Protein AF-A0A7C8HXG4-F1 (afdb_monomer)

Solvent-accessible surface area (backbone atoms only — not comparable to full-atom values): 5028 Å² total; per-residue (Å²): 108,69,69,58,54,50,48,52,56,55,56,72,68,56,58,87,83,56,64,61,85,50,48,61,62,47,53,54,45,64,61,46,57,77,68,52,79,46,73,68,54,47,53,29,50,53,53,23,50,52,46,32,62,71,33,59,82,47,94,74,68,52,20,58,53,52,19,51,52,48,24,51,51,49,33,50,54,57,46,61,69,46,68,81,75,66,132

Foldseek 3Di:
DVVVVVCVVVVVVDDPVPPVVCVVVVVVVVVVVVVQPDPLSVVLVVVLVVQLVVLVPDPDCVSVVVSVVVSCVSSVVSVVVCVVPDD

Mean predicted aligned error: 11.98 Å

pLDDT: mean 70.34, std 12.64, range [35.75, 92.06]

Structure (mmCIF, N/CA/C/O backbone):
data_AF-A0A7C8HXG4-F1
#
_entry.id   AF-A0A7C8HXG4-F1
#
loop_
_atom_site.group_PDB
_atom_site.id
_atom_site.type_symbol
_atom_site.label_atom_id
_atom_site.label_alt_id
_atom_site.label_comp_id
_atom_site.label_asym_id
_atom_site.label_entity_id
_atom_site.label_seq_id
_atom_site.pdbx_PDB_ins_code
_atom_site.Cartn_x
_atom_site.Cartn_y
_atom_site.Cartn_z
_atom_site.occupancy
_at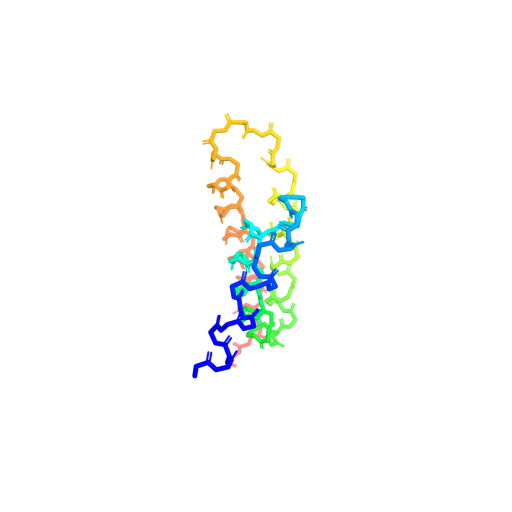om_site.B_iso_or_equiv
_atom_site.auth_seq_id
_atom_site.auth_comp_id
_atom_site.auth_asym_id
_atom_site.auth_atom_id
_atom_site.pdbx_PDB_model_num
ATOM 1 N N . MET A 1 1 ? 31.841 -7.163 -9.805 1.00 72.19 1 MET A N 1
ATOM 2 C CA . MET A 1 1 ? 31.673 -6.788 -11.230 1.00 72.19 1 MET A CA 1
ATOM 3 C C . MET A 1 1 ? 30.625 -7.639 -11.945 1.00 72.19 1 MET A C 1
ATOM 5 O O . MET A 1 1 ? 29.766 -7.071 -12.599 1.00 72.19 1 MET A O 1
ATOM 9 N N . ILE A 1 2 ? 30.622 -8.963 -11.749 1.00 83.81 2 ILE A N 1
ATOM 10 C CA . ILE A 1 2 ? 29.633 -9.893 -12.334 1.00 83.81 2 ILE A CA 1
ATOM 11 C C . ILE A 1 2 ? 28.180 -9.473 -12.027 1.00 83.81 2 ILE A C 1
ATOM 13 O O . ILE A 1 2 ? 27.368 -9.394 -12.936 1.00 83.81 2 ILE A O 1
ATOM 17 N N . SER A 1 3 ? 27.884 -9.079 -10.779 1.00 80.56 3 SER A N 1
ATOM 18 C CA . SER A 1 3 ? 26.551 -8.579 -10.384 1.00 80.56 3 SER A CA 1
ATOM 19 C C . SER A 1 3 ? 26.122 -7.303 -11.137 1.00 80.56 3 SER A C 1
ATOM 21 O O . SER A 1 3 ? 24.965 -7.158 -11.512 1.00 80.56 3 SER A O 1
ATOM 23 N N . THR A 1 4 ? 27.070 -6.404 -11.437 1.00 83.69 4 THR A N 1
ATOM 24 C CA . THR A 1 4 ? 26.835 -5.183 -12.236 1.00 83.69 4 THR A CA 1
ATOM 25 C C . THR A 1 4 ? 26.545 -5.515 -13.696 1.00 83.69 4 THR A C 1
ATOM 27 O O . THR A 1 4 ? 25.629 -4.944 -14.279 1.00 83.69 4 THR A O 1
ATOM 30 N N . ILE A 1 5 ? 27.304 -6.447 -14.280 1.00 86.44 5 ILE A N 1
ATOM 31 C CA . ILE A 1 5 ? 27.128 -6.860 -15.677 1.00 86.44 5 ILE A CA 1
ATOM 32 C C . ILE A 1 5 ? 25.777 -7.560 -15.838 1.00 86.44 5 ILE A C 1
ATOM 34 O O . ILE A 1 5 ? 25.019 -7.208 -16.738 1.00 86.44 5 ILE A O 1
ATOM 38 N N . SER A 1 6 ? 25.430 -8.467 -14.918 1.00 82.25 6 SER A N 1
ATOM 39 C CA . SER A 1 6 ? 24.113 -9.106 -14.887 1.00 82.25 6 SER A CA 1
ATOM 40 C C . SER A 1 6 ? 22.992 -8.078 -14.717 1.00 82.25 6 SER A C 1
ATOM 42 O O . SER A 1 6 ? 22.026 -8.118 -15.468 1.00 82.25 6 SER A O 1
ATOM 44 N N . GLY A 1 7 ? 23.129 -7.111 -13.805 1.00 80.19 7 GLY A N 1
ATOM 45 C CA . GLY A 1 7 ? 22.118 -6.071 -13.591 1.00 80.19 7 GLY A CA 1
ATOM 46 C C . GLY A 1 7 ? 21.843 -5.205 -14.825 1.00 80.19 7 GLY A C 1
ATOM 47 O O . GLY A 1 7 ? 20.689 -4.904 -15.103 1.00 80.19 7 GLY A O 1
ATOM 48 N N . ILE A 1 8 ? 22.870 -4.852 -15.603 1.00 81.25 8 ILE A N 1
ATOM 49 C CA . ILE A 1 8 ? 22.723 -4.052 -16.834 1.00 81.25 8 ILE A CA 1
ATOM 50 C C . ILE A 1 8 ? 22.082 -4.870 -17.965 1.00 81.25 8 ILE A C 1
ATOM 52 O O . ILE A 1 8 ? 21.234 -4.353 -18.696 1.00 81.25 8 ILE A O 1
ATOM 56 N N . PHE A 1 9 ? 22.459 -6.146 -18.095 1.00 80.75 9 PHE A N 1
ATOM 57 C CA . PHE A 1 9 ? 21.914 -7.043 -19.117 1.00 80.75 9 PHE A CA 1
ATOM 58 C C . PHE A 1 9 ? 20.444 -7.374 -18.848 1.00 80.75 9 PHE A C 1
ATOM 60 O O . PHE A 1 9 ? 19.611 -7.224 -19.735 1.00 80.75 9 PHE A O 1
ATOM 67 N N . PHE A 1 10 ? 20.112 -7.750 -17.608 1.00 76.94 10 PHE A N 1
ATOM 68 C CA . PHE A 1 10 ? 18.726 -7.960 -17.191 1.00 76.94 10 PHE A CA 1
ATOM 69 C C . PHE A 1 10 ? 17.936 -6.646 -17.222 1.00 76.94 10 PHE A C 1
ATOM 71 O O . PHE A 1 10 ? 16.819 -6.644 -17.719 1.00 76.94 10 PHE A O 1
ATOM 78 N N . GLY A 1 11 ? 18.543 -5.531 -16.797 1.00 70.75 11 GLY A N 1
ATOM 79 C CA . GLY A 1 11 ? 17.999 -4.170 -16.862 1.00 70.75 11 GLY A CA 1
ATOM 80 C C . GLY A 1 11 ? 17.497 -3.770 -18.250 1.00 70.75 11 GLY A C 1
ATOM 81 O O . GLY A 1 11 ? 16.393 -3.257 -18.387 1.00 70.75 11 GLY A O 1
ATOM 82 N N . SER A 1 12 ? 18.299 -4.0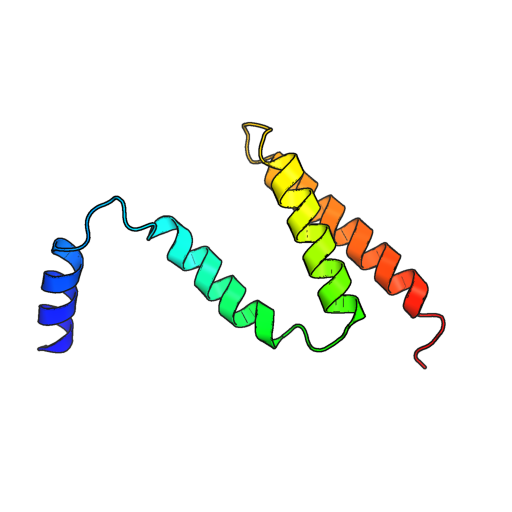44 -19.281 1.00 69.31 12 SER A N 1
ATOM 83 C CA . SER A 1 12 ? 17.989 -3.681 -20.674 1.00 69.31 12 SER A CA 1
ATOM 84 C C . SER A 1 12 ? 17.033 -4.657 -21.369 1.00 69.31 12 SER A C 1
ATOM 86 O O . SER A 1 12 ? 16.486 -4.324 -22.416 1.00 69.31 12 SER A O 1
ATOM 8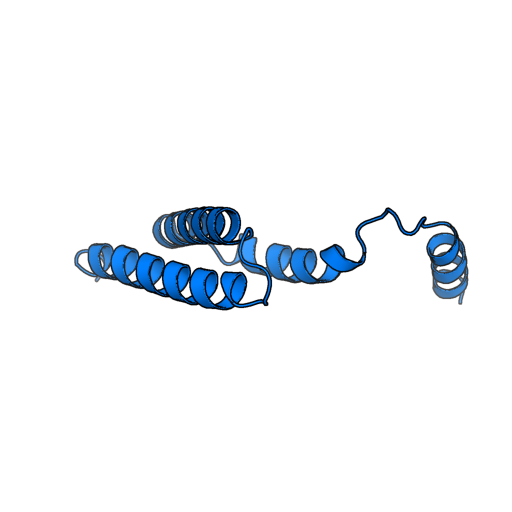8 N N . LEU A 1 13 ? 16.844 -5.860 -20.813 1.00 68.31 13 LEU A N 1
ATOM 89 C CA . LEU A 1 13 ? 15.875 -6.849 -21.300 1.00 68.31 13 LEU A CA 1
ATOM 90 C C . LEU A 1 13 ? 14.469 -6.640 -20.728 1.00 68.31 13 LEU A C 1
ATOM 92 O O . LEU A 1 13 ? 13.541 -7.313 -21.172 1.00 68.31 13 LEU A O 1
ATOM 96 N N . ILE A 1 14 ? 14.310 -5.762 -19.737 1.00 68.50 14 ILE A N 1
ATOM 97 C CA . ILE A 1 14 ? 13.024 -5.511 -19.092 1.00 68.50 14 ILE A CA 1
ATOM 98 C C . ILE A 1 14 ? 12.238 -4.535 -19.965 1.00 68.50 14 ILE A C 1
ATOM 100 O O . ILE A 1 14 ? 12.639 -3.377 -20.108 1.00 68.50 14 ILE A O 1
ATOM 104 N N . PRO A 1 15 ? 11.136 -4.984 -20.581 1.00 66.94 15 PRO A N 1
ATOM 105 C CA . PRO A 1 15 ? 10.336 -4.109 -21.406 1.00 66.94 15 PRO A CA 1
ATOM 106 C C . PRO A 1 15 ? 9.650 -3.031 -20.547 1.00 66.94 15 PRO A C 1
ATOM 108 O O . PRO A 1 15 ? 9.338 -3.273 -19.378 1.00 66.94 15 PRO A O 1
ATOM 111 N N . PRO A 1 16 ? 9.369 -1.845 -21.114 1.00 65.62 16 PRO A N 1
ATOM 112 C CA . PRO A 1 16 ? 8.776 -0.716 -20.389 1.00 65.62 16 PRO A CA 1
ATOM 113 C C . PRO A 1 16 ? 7.365 -0.991 -19.839 1.00 65.62 16 PRO A C 1
ATOM 115 O O . PRO A 1 16 ? 6.873 -0.228 -19.014 1.00 65.62 16 PRO A O 1
ATOM 118 N N . GLU A 1 17 ? 6.713 -2.079 -20.261 1.00 64.44 17 GLU A N 1
ATOM 119 C CA . GLU A 1 17 ? 5.453 -2.556 -19.676 1.00 64.44 17 GLU A CA 1
ATOM 120 C C . GLU A 1 17 ? 5.599 -3.183 -18.282 1.00 64.44 17 GLU A C 1
ATOM 122 O O . GLU A 1 17 ? 4.608 -3.323 -17.561 1.00 64.44 17 GLU A O 1
ATOM 127 N N . TRP A 1 18 ? 6.812 -3.542 -17.854 1.00 65.38 18 TRP A N 1
ATOM 128 C CA . TRP A 1 18 ? 7.035 -3.918 -16.462 1.00 65.38 18 TRP A CA 1
ATOM 129 C C . TRP A 1 18 ? 6.897 -2.658 -15.616 1.00 65.38 18 TRP A C 1
ATOM 131 O O . TRP A 1 18 ? 7.654 -1.710 -15.794 1.00 65.38 18 TRP A O 1
ATOM 141 N N . SER A 1 19 ? 5.912 -2.641 -14.713 1.00 65.06 19 SER A N 1
ATOM 142 C CA . SER A 1 19 ? 5.524 -1.500 -13.872 1.00 65.06 19 SER A CA 1
ATOM 143 C C . S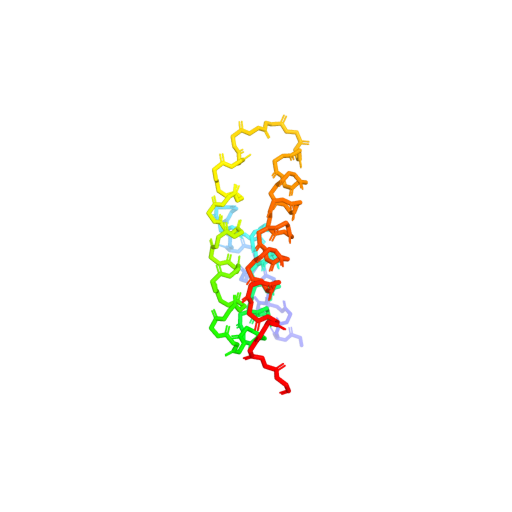ER A 1 19 ? 6.600 -1.122 -12.839 1.00 65.06 19 SER A C 1
ATOM 145 O O . SER A 1 19 ? 6.354 -1.100 -11.637 1.00 65.06 19 SER A O 1
ATOM 147 N N . PHE A 1 20 ? 7.813 -0.818 -13.291 1.00 69.81 20 PHE A N 1
ATOM 148 C CA . PHE A 1 20 ? 8.942 -0.408 -12.463 1.00 69.81 20 PHE A CA 1
ATOM 149 C C . PHE A 1 20 ? 8.645 0.899 -11.719 1.00 69.81 20 PHE A C 1
ATOM 151 O O . PHE A 1 20 ? 9.110 1.085 -10.600 1.00 69.81 20 PHE A O 1
ATOM 158 N N . ASP A 1 21 ? 7.788 1.751 -12.287 1.00 75.81 21 ASP A N 1
ATOM 159 C CA . ASP A 1 21 ? 7.241 2.936 -11.617 1.00 75.81 21 ASP A CA 1
ATOM 160 C C . ASP A 1 21 ? 6.457 2.574 -10.335 1.00 75.81 21 ASP A C 1
ATOM 162 O O . ASP A 1 21 ? 6.505 3.277 -9.329 1.00 75.81 21 ASP A O 1
ATOM 166 N N . PHE A 1 22 ? 5.836 1.389 -10.309 1.00 75.81 22 PHE A N 1
ATOM 167 C CA . PHE A 1 22 ? 5.152 0.833 -9.139 1.00 75.81 22 PHE A CA 1
ATOM 168 C C . PHE A 1 22 ? 6.080 0.124 -8.150 1.00 75.81 22 PHE A C 1
ATOM 170 O O . PHE A 1 22 ? 5.661 -0.144 -7.022 1.00 75.81 22 PHE A O 1
ATOM 177 N N . ALA A 1 23 ? 7.327 -0.173 -8.527 1.00 85.50 23 ALA A N 1
ATOM 178 C CA . ALA A 1 23 ? 8.253 -0.894 -7.659 1.00 85.50 23 ALA A CA 1
ATOM 179 C C . ALA A 1 23 ? 8.528 -0.115 -6.367 1.00 85.50 23 ALA A C 1
ATOM 181 O O . ALA A 1 23 ? 8.555 -0.713 -5.296 1.00 85.50 23 ALA A O 1
ATOM 182 N N . VAL A 1 24 ? 8.660 1.213 -6.462 1.00 85.50 24 VAL A N 1
ATOM 183 C CA . VAL A 1 24 ? 8.906 2.100 -5.316 1.00 85.50 24 VAL A CA 1
ATOM 184 C C . VAL A 1 24 ? 7.723 2.104 -4.330 1.00 85.50 24 VAL A C 1
ATOM 186 O O . VAL A 1 24 ? 7.940 1.801 -3.155 1.00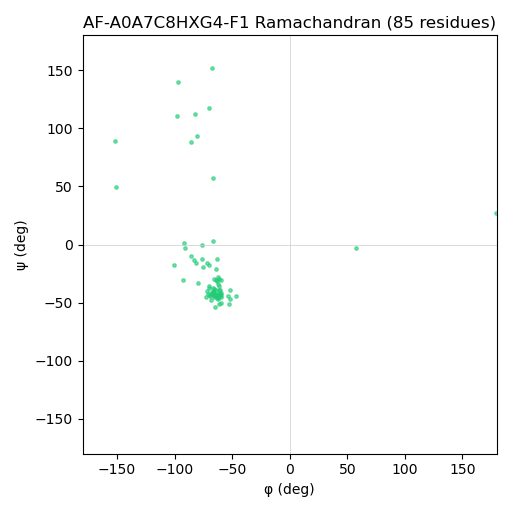 85.50 24 VAL A O 1
ATOM 189 N N . PRO A 1 25 ? 6.466 2.370 -4.747 1.00 85.38 25 PRO A N 1
ATOM 190 C CA . PRO A 1 25 ? 5.300 2.186 -3.880 1.00 85.38 25 PRO A CA 1
ATOM 191 C C . PRO A 1 25 ? 5.226 0.796 -3.238 1.00 85.38 25 PRO A C 1
ATOM 193 O O . PRO A 1 25 ? 4.876 0.675 -2.063 1.00 85.38 25 PRO A O 1
ATOM 196 N N . LEU A 1 26 ? 5.574 -0.253 -3.989 1.00 88.75 26 LEU A N 1
ATOM 197 C CA . LEU A 1 26 ? 5.488 -1.631 -3.520 1.00 88.75 26 LEU A CA 1
ATOM 198 C C . LEU A 1 26 ? 6.525 -1.949 -2.436 1.00 88.75 26 LEU A C 1
ATOM 200 O O . LEU A 1 26 ? 6.201 -2.677 -1.501 1.00 88.75 26 LEU A O 1
ATOM 204 N N . THR A 1 27 ? 7.737 -1.387 -2.494 1.00 91.31 27 THR A N 1
ATOM 205 C CA . THR A 1 27 ? 8.720 -1.527 -1.406 1.00 91.31 27 THR A CA 1
ATOM 206 C C . THR A 1 27 ? 8.246 -0.842 -0.133 1.00 91.31 27 THR A C 1
ATOM 208 O O . THR A 1 27 ? 8.361 -1.427 0.943 1.00 91.31 27 THR A O 1
ATOM 211 N N . PHE A 1 28 ? 7.657 0.353 -0.229 1.00 89.81 28 PHE A N 1
ATOM 212 C CA . PHE A 1 28 ? 7.048 1.000 0.938 1.00 89.81 28 PHE A CA 1
ATOM 213 C C . PHE A 1 28 ? 5.895 0.171 1.504 1.00 89.81 28 PHE A C 1
ATOM 215 O O . PHE A 1 28 ? 5.822 -0.024 2.716 1.00 89.81 28 PHE A O 1
ATOM 222 N N . LEU A 1 29 ? 5.032 -0.370 0.640 1.00 88.81 29 LEU A N 1
ATOM 223 C CA . LEU A 1 29 ? 3.949 -1.262 1.044 1.00 88.81 29 LEU A CA 1
ATOM 224 C C . LEU A 1 29 ? 4.494 -2.520 1.737 1.00 88.81 29 LEU A C 1
ATOM 226 O O . LEU A 1 29 ? 3.981 -2.911 2.780 1.00 88.81 29 LEU A O 1
ATOM 230 N N . ALA A 1 30 ? 5.551 -3.129 1.200 1.00 91.25 30 ALA A N 1
ATOM 231 C CA . ALA A 1 30 ? 6.166 -4.330 1.758 1.00 91.25 30 ALA A CA 1
ATOM 232 C C . ALA A 1 30 ? 6.754 -4.100 3.158 1.00 91.25 30 ALA A C 1
ATOM 234 O O . ALA A 1 30 ? 6.737 -5.016 3.974 1.00 91.25 30 ALA A O 1
ATOM 235 N N . LEU A 1 31 ? 7.235 -2.887 3.453 1.00 92.06 31 LEU A N 1
ATOM 236 C CA . LEU A 1 31 ? 7.662 -2.495 4.800 1.00 92.06 31 LEU A CA 1
ATOM 237 C C . LEU A 1 31 ? 6.474 -2.131 5.705 1.00 92.06 31 LEU A C 1
ATOM 239 O O . LEU A 1 31 ? 6.512 -2.387 6.907 1.00 92.06 31 LEU A O 1
ATOM 243 N N . LEU A 1 32 ? 5.410 -1.557 5.140 1.00 87.06 32 LEU A N 1
ATOM 244 C CA . LEU A 1 32 ? 4.217 -1.141 5.875 1.00 87.06 32 LEU A CA 1
ATOM 245 C C . LEU A 1 32 ? 3.358 -2.329 6.326 1.00 87.06 32 LEU A C 1
ATOM 247 O O . LEU A 1 32 ? 2.915 -2.354 7.467 1.00 87.06 32 LEU A O 1
ATOM 251 N N . VAL A 1 33 ? 3.116 -3.306 5.451 1.00 86.75 33 VAL A N 1
ATOM 252 C CA . VAL A 1 33 ? 2.252 -4.473 5.709 1.00 86.75 33 VAL A CA 1
ATOM 253 C C . VAL A 1 33 ? 2.620 -5.225 6.997 1.00 86.75 33 VAL A C 1
ATOM 255 O O . VAL A 1 33 ? 1.724 -5.418 7.817 1.00 86.75 33 VAL A O 1
ATOM 258 N N . PRO A 1 34 ? 3.886 -5.614 7.248 1.00 86.50 34 PRO A N 1
ATOM 259 C CA . PRO A 1 34 ? 4.256 -6.295 8.490 1.00 86.50 34 PRO A CA 1
ATOM 260 C C . PRO A 1 34 ? 4.203 -5.387 9.729 1.00 86.50 34 PRO A C 1
ATOM 262 O O . PRO A 1 34 ? 4.136 -5.895 10.844 1.00 86.50 34 PRO A O 1
ATOM 265 N N . ASN A 1 35 ? 4.197 -4.061 9.558 1.00 83.31 35 ASN A N 1
ATOM 266 C CA . ASN A 1 35 ? 4.012 -3.106 10.653 1.00 83.31 35 ASN A CA 1
ATOM 267 C C . ASN A 1 35 ? 2.538 -3.005 11.107 1.00 83.31 35 ASN A C 1
ATOM 269 O O . ASN A 1 35 ? 2.242 -2.439 12.159 1.00 83.31 35 ASN A O 1
ATOM 273 N N . ILE A 1 36 ? 1.593 -3.554 10.335 1.00 80.12 36 ILE A N 1
ATOM 274 C CA . ILE A 1 36 ? 0.175 -3.632 10.701 1.00 80.12 36 ILE A CA 1
ATOM 275 C C . ILE A 1 36 ? -0.058 -4.895 11.539 1.00 80.12 36 ILE A C 1
ATOM 277 O O . ILE A 1 36 ? -0.395 -5.957 11.019 1.00 80.12 36 ILE A O 1
ATOM 281 N N . VAL A 1 37 ? 0.114 -4.777 12.855 1.00 77.50 37 VAL A N 1
ATOM 282 C CA . VAL A 1 37 ? -0.007 -5.918 13.783 1.00 77.50 37 VAL A CA 1
ATOM 283 C C . VAL A 1 37 ? -1.428 -6.056 14.350 1.00 77.50 37 VAL A C 1
ATOM 285 O O . VAL A 1 37 ? -1.908 -7.162 14.598 1.00 77.50 37 VAL A O 1
ATOM 288 N N . ASP A 1 38 ? -2.152 -4.944 14.494 1.00 80.81 38 ASP A N 1
ATOM 289 C CA . ASP A 1 38 ? -3.459 -4.918 15.150 1.00 80.81 38 ASP A CA 1
ATOM 290 C C . ASP A 1 38 ? -4.637 -4.981 14.166 1.00 80.81 38 ASP A C 1
ATOM 292 O O . ASP A 1 38 ? -4.688 -4.273 13.156 1.00 80.81 38 ASP A O 1
ATOM 296 N N . ARG A 1 39 ? -5.678 -5.751 14.522 1.00 77.31 39 ARG A N 1
ATOM 297 C CA . ARG A 1 39 ? -6.979 -5.767 13.816 1.00 77.31 39 ARG A CA 1
ATOM 298 C C . ARG A 1 39 ? -7.548 -4.366 13.513 1.00 77.31 39 ARG A C 1
ATOM 300 O O . ARG A 1 39 ? -8.054 -4.178 12.408 1.00 77.31 39 ARG A O 1
ATOM 307 N N . PRO A 1 40 ? -7.536 -3.380 14.439 1.00 72.62 40 PRO A N 1
ATOM 308 C CA . PRO A 1 40 ? -7.939 -2.007 14.120 1.00 72.62 40 PRO A CA 1
ATOM 309 C C . PRO A 1 40 ? -7.098 -1.338 13.029 1.00 72.62 40 PRO A C 1
ATOM 311 O O . PRO A 1 40 ? -7.674 -0.693 12.156 1.00 72.62 40 PRO A O 1
ATOM 314 N N . SER A 1 41 ? -5.778 -1.515 13.048 1.00 72.88 41 SER A N 1
ATOM 315 C CA . SER A 1 41 ? -4.866 -0.936 12.056 1.00 72.88 41 SER A CA 1
ATOM 316 C C . SER A 1 41 ? -5.090 -1.549 10.670 1.00 72.88 41 SER A C 1
ATOM 318 O O . SER A 1 41 ? -5.117 -0.827 9.675 1.00 72.88 41 SER A O 1
ATOM 320 N N . ALA A 1 42 ? -5.372 -2.855 10.602 1.00 78.81 42 ALA A N 1
ATOM 321 C CA . ALA A 1 42 ? -5.739 -3.532 9.357 1.00 78.81 42 ALA A CA 1
ATOM 322 C C . ALA A 1 42 ? -7.071 -3.021 8.781 1.00 78.81 42 ALA A C 1
ATOM 324 O O . ALA A 1 42 ? -7.163 -2.732 7.590 1.00 78.81 42 ALA A O 1
ATOM 325 N N . LEU A 1 43 ? -8.093 -2.846 9.626 1.00 76.19 43 LEU A N 1
ATOM 326 C CA . LEU A 1 43 ? -9.380 -2.272 9.214 1.00 76.19 43 LEU A CA 1
ATOM 327 C C . LEU A 1 43 ? -9.224 -0.832 8.706 1.00 76.19 43 LEU A C 1
ATOM 329 O O . LEU A 1 43 ? -9.802 -0.485 7.679 1.00 76.19 43 LEU A O 1
ATOM 333 N N . ALA A 1 44 ? -8.421 -0.008 9.383 1.00 72.00 44 ALA A N 1
ATOM 334 C CA . ALA A 1 44 ? -8.125 1.351 8.935 1.00 72.00 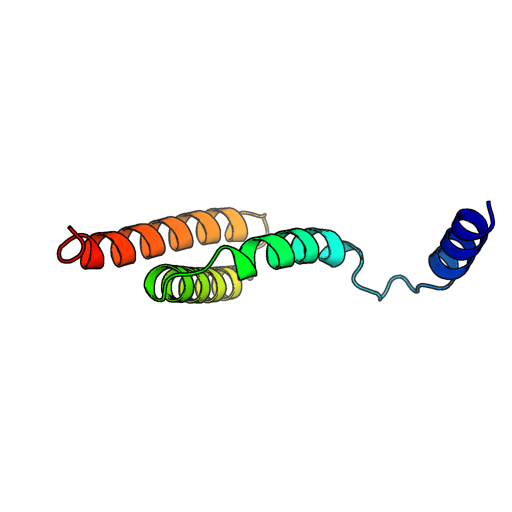44 ALA A CA 1
ATOM 335 C C . ALA A 1 44 ? -7.412 1.363 7.570 1.00 72.00 44 ALA A C 1
ATOM 337 O O . ALA A 1 44 ? -7.800 2.131 6.690 1.00 72.00 44 ALA A O 1
ATOM 338 N N . ALA A 1 45 ? -6.432 0.476 7.367 1.00 76.31 45 ALA A N 1
ATOM 339 C CA . ALA A 1 45 ? -5.706 0.343 6.106 1.00 76.31 45 ALA A CA 1
ATOM 340 C C . ALA A 1 45 ? -6.621 -0.071 4.940 1.00 76.31 45 ALA A C 1
ATOM 342 O O . ALA A 1 45 ? -6.544 0.517 3.864 1.00 76.31 45 ALA A O 1
ATOM 343 N N . VAL A 1 46 ? -7.528 -1.031 5.157 1.00 79.94 46 VAL A N 1
ATOM 344 C CA . VAL A 1 46 ? -8.488 -1.476 4.131 1.00 79.94 46 VAL A CA 1
ATOM 345 C C . VAL A 1 46 ? -9.445 -0.351 3.746 1.00 79.94 46 VAL A C 1
ATOM 347 O O . VAL A 1 46 ? -9.676 -0.124 2.561 1.00 79.94 46 VAL A O 1
ATOM 350 N N . VAL A 1 47 ? -9.978 0.390 4.721 1.00 74.94 47 VAL A N 1
ATOM 351 C CA . VAL A 1 47 ? -10.891 1.500 4.421 1.00 74.94 47 VAL A CA 1
ATOM 352 C C . VAL A 1 47 ? -10.164 2.628 3.688 1.00 74.94 47 VAL A C 1
ATOM 354 O O . VAL A 1 47 ? -10.687 3.141 2.701 1.00 74.94 47 VAL A O 1
ATOM 357 N N . ALA A 1 48 ? -8.938 2.965 4.097 1.00 68.50 48 ALA A N 1
ATOM 358 C CA . ALA A 1 48 ? -8.111 3.939 3.391 1.00 68.50 48 ALA A CA 1
ATOM 359 C C . ALA A 1 48 ? -7.817 3.506 1.942 1.00 68.50 48 ALA A C 1
ATOM 361 O O . ALA A 1 48 ? -7.934 4.322 1.030 1.00 68.50 48 ALA A O 1
ATOM 362 N N . ALA A 1 49 ? -7.505 2.225 1.714 1.00 74.69 49 ALA A N 1
ATOM 363 C CA . ALA A 1 49 ? -7.273 1.676 0.379 1.00 74.69 49 ALA A CA 1
ATOM 364 C C . ALA A 1 49 ? -8.522 1.775 -0.509 1.00 74.69 49 ALA A C 1
ATOM 366 O O . ALA A 1 49 ? -8.431 2.230 -1.647 1.00 74.69 49 ALA A O 1
ATOM 367 N N . ILE A 1 50 ? -9.698 1.422 0.020 1.00 77.62 50 ILE A N 1
ATOM 368 C CA . ILE A 1 50 ? -10.975 1.536 -0.700 1.00 77.62 50 ILE A CA 1
ATOM 369 C C . ILE A 1 50 ? -11.228 2.994 -1.094 1.00 77.62 50 ILE A C 1
ATOM 371 O O . ILE A 1 50 ? -11.474 3.281 -2.262 1.00 77.62 50 ILE A O 1
ATOM 375 N N . VAL A 1 51 ? -11.107 3.934 -0.156 1.00 69.50 51 VAL A N 1
ATOM 376 C CA . VAL A 1 51 ? -11.346 5.355 -0.447 1.00 69.50 51 VAL A CA 1
ATOM 377 C C . VAL A 1 51 ? -10.341 5.910 -1.463 1.00 69.50 51 VAL A C 1
ATOM 379 O O . VAL A 1 51 ? -10.731 6.668 -2.355 1.00 69.50 51 VAL A O 1
ATOM 382 N N . ALA A 1 52 ? -9.070 5.511 -1.380 1.00 67.44 52 ALA A N 1
ATOM 383 C CA . ALA A 1 52 ? -8.049 5.905 -2.347 1.00 67.44 52 ALA A CA 1
ATOM 384 C C . ALA A 1 52 ? -8.381 5.417 -3.768 1.00 67.44 52 ALA A C 1
ATOM 386 O O . ALA A 1 52 ? -8.270 6.194 -4.716 1.00 67.44 52 ALA A O 1
ATOM 387 N N . ILE A 1 53 ? -8.856 4.173 -3.915 1.00 71.31 53 ILE A N 1
ATOM 388 C CA . ILE A 1 53 ? -9.276 3.609 -5.207 1.00 71.31 53 ILE A CA 1
ATOM 389 C C . ILE A 1 53 ? -10.507 4.345 -5.748 1.00 71.31 53 ILE A C 1
ATOM 391 O O . ILE A 1 53 ? -10.536 4.695 -6.923 1.00 71.31 53 ILE A O 1
ATOM 395 N N . LEU A 1 54 ? -11.508 4.637 -4.911 1.00 67.44 54 LEU A N 1
ATOM 396 C CA . LEU A 1 54 ? -12.705 5.363 -5.358 1.00 67.44 54 LEU A CA 1
ATOM 397 C C . LEU A 1 54 ? -12.401 6.811 -5.781 1.00 67.44 54 LEU A C 1
ATOM 399 O O . LEU A 1 54 ? -13.068 7.345 -6.664 1.00 67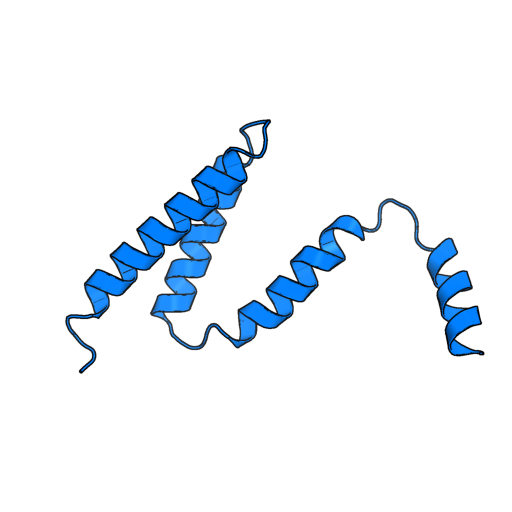.44 54 LEU A O 1
ATOM 403 N N . THR A 1 55 ? -11.388 7.441 -5.184 1.00 62.00 55 THR A N 1
ATOM 404 C CA . THR A 1 55 ? -11.022 8.844 -5.459 1.00 62.00 55 THR A CA 1
ATOM 405 C C . THR A 1 55 ? -9.972 8.974 -6.577 1.00 62.00 55 THR A C 1
ATOM 407 O O . THR A 1 55 ? -9.588 10.082 -6.951 1.00 62.00 55 THR A O 1
ATOM 410 N N . VAL A 1 56 ? -9.528 7.859 -7.176 1.00 62.31 56 VAL A N 1
ATOM 411 C CA . VAL A 1 56 ? -8.518 7.846 -8.254 1.00 62.31 56 VAL A CA 1
ATOM 412 C C . VAL A 1 56 ? -8.987 8.563 -9.528 1.00 62.31 56 VAL A C 1
ATOM 414 O O . VAL A 1 56 ? -8.173 9.001 -10.334 1.00 62.31 56 VAL A O 1
ATOM 417 N N . SER A 1 57 ? -10.303 8.724 -9.703 1.00 57.38 57 SER A N 1
ATOM 418 C CA . SER A 1 57 ? -10.907 9.286 -10.917 1.00 57.38 57 SER A CA 1
ATOM 419 C C . SER A 1 57 ? -10.779 10.815 -11.051 1.00 57.38 57 SER A C 1
ATOM 421 O O . SER A 1 57 ? -11.259 11.363 -12.044 1.00 57.38 57 SER A O 1
ATOM 423 N N . LEU A 1 58 ? -10.160 11.519 -10.089 1.00 50.44 58 LEU A N 1
ATOM 424 C CA . LEU A 1 58 ? -9.968 12.975 -10.139 1.00 50.44 58 LEU A CA 1
ATOM 425 C C . LEU A 1 58 ? -8.557 13.347 -10.657 1.00 50.44 58 LEU A C 1
ATOM 427 O O . LEU A 1 58 ? -7.564 13.139 -9.949 1.00 50.44 58 LEU A O 1
ATOM 431 N N . PRO A 1 59 ? -8.439 13.929 -11.868 1.00 45.25 59 PRO A N 1
ATOM 432 C CA . PRO A 1 59 ? -7.155 14.203 -12.501 1.00 45.25 59 PRO A CA 1
ATOM 433 C C . PRO A 1 59 ? -6.550 15.481 -11.917 1.00 45.25 59 PRO A C 1
ATOM 435 O O . PRO A 1 59 ? -6.904 16.548 -12.389 1.00 45.25 59 PRO A O 1
ATOM 438 N N . TYR A 1 60 ? -5.694 15.393 -10.884 1.00 50.66 60 TYR A N 1
ATOM 439 C CA . TYR A 1 60 ? -4.726 16.454 -10.496 1.00 50.66 60 TYR A CA 1
ATOM 440 C C . TYR A 1 60 ? -3.852 16.123 -9.256 1.00 50.66 60 TYR A C 1
ATOM 442 O O . TYR A 1 60 ? -3.489 17.026 -8.508 1.00 50.66 60 TYR A O 1
ATOM 450 N N . ASN A 1 61 ? -3.570 14.853 -8.920 1.00 53.69 61 ASN A N 1
ATOM 451 C CA . ASN A 1 61 ? -3.014 14.463 -7.597 1.00 53.69 61 ASN A CA 1
ATOM 452 C C . ASN A 1 61 ? -3.880 14.874 -6.374 1.00 53.69 61 ASN A C 1
ATOM 454 O O . ASN A 1 61 ? -3.587 14.477 -5.247 1.00 53.69 61 ASN A O 1
ATOM 458 N N . MET A 1 62 ? -4.998 15.588 -6.571 1.00 55.19 62 MET A N 1
ATOM 459 C CA . MET A 1 62 ? -5.965 15.905 -5.514 1.00 55.19 62 MET A CA 1
ATOM 460 C C . MET A 1 62 ? -6.637 14.648 -4.954 1.00 55.19 62 MET A C 1
ATOM 462 O O . MET A 1 62 ? -6.935 14.605 -3.765 1.00 55.19 62 MET A O 1
ATOM 466 N N . GLY A 1 63 ? -6.802 13.598 -5.768 1.00 57.12 63 GLY A N 1
ATOM 467 C CA . GLY A 1 63 ? -7.333 12.314 -5.305 1.00 57.12 63 GLY A CA 1
ATOM 468 C C . GLY A 1 63 ? -6.452 11.630 -4.253 1.00 57.12 63 GLY A C 1
ATOM 469 O O . GLY A 1 63 ? -6.978 11.044 -3.311 1.00 57.12 63 GLY A O 1
ATOM 470 N N . LEU A 1 64 ? -5.124 11.785 -4.340 1.00 64.25 64 LEU A N 1
ATOM 471 C CA . LEU A 1 64 ? -4.182 11.281 -3.332 1.00 64.25 64 LEU A CA 1
ATOM 472 C C . LEU A 1 64 ? -4.257 12.083 -2.029 1.00 64.25 64 LEU A C 1
ATOM 474 O O . LEU A 1 64 ? -4.287 11.491 -0.956 1.00 64.25 64 LEU A O 1
ATOM 478 N N . MET A 1 65 ? -4.346 13.415 -2.113 1.00 66.94 65 MET A N 1
ATOM 479 C CA . MET A 1 65 ? -4.537 14.285 -0.943 1.00 66.94 65 MET A CA 1
ATOM 480 C C . MET A 1 65 ? -5.852 13.972 -0.222 1.00 66.94 65 MET A C 1
ATOM 482 O O . MET A 1 65 ? -5.853 13.720 0.980 1.00 66.94 65 MET A O 1
ATOM 486 N N . ILE A 1 66 ? -6.970 13.920 -0.951 1.00 66.38 66 ILE A N 1
ATOM 487 C CA . ILE A 1 66 ? -8.292 13.626 -0.381 1.00 66.38 66 ILE A CA 1
ATOM 488 C C . ILE A 1 66 ? -8.344 12.187 0.155 1.00 66.38 66 ILE A C 1
ATOM 490 O O . ILE A 1 66 ? -8.893 11.962 1.233 1.00 66.38 66 ILE A O 1
ATOM 494 N N . GLY A 1 67 ? -7.717 11.226 -0.533 1.00 62.91 67 GLY A N 1
ATOM 495 C CA . GLY A 1 67 ? -7.572 9.848 -0.062 1.00 62.91 67 GLY A CA 1
ATOM 496 C C . GLY A 1 67 ? -6.748 9.743 1.224 1.00 62.91 67 GLY A C 1
ATOM 497 O O . GLY A 1 67 ? -7.168 9.067 2.162 1.00 62.91 67 GLY A O 1
ATOM 498 N N . ALA A 1 68 ? -5.629 10.468 1.321 1.00 66.75 68 ALA A N 1
ATOM 499 C CA . ALA A 1 68 ? -4.816 10.539 2.533 1.00 66.75 68 ALA A CA 1
ATOM 500 C C . ALA A 1 68 ? -5.597 11.1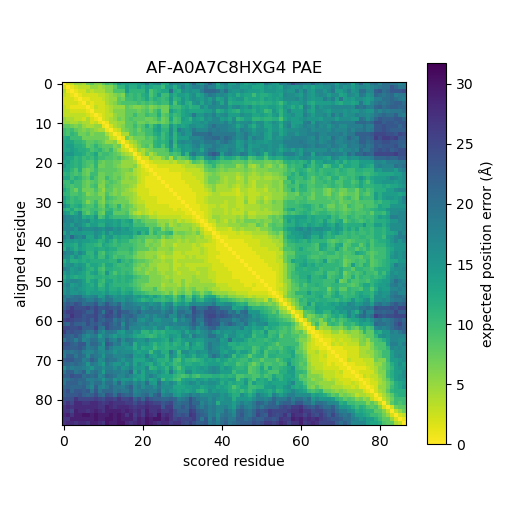70 3.696 1.00 66.75 68 ALA A C 1
ATOM 502 O O . ALA A 1 68 ? -5.632 10.603 4.787 1.00 66.75 68 ALA A O 1
ATOM 503 N N . PHE A 1 69 ? -6.290 12.290 3.461 1.00 74.31 69 PHE A N 1
ATOM 504 C CA . PHE A 1 69 ? -7.127 12.934 4.475 1.00 74.31 69 PHE A CA 1
ATOM 505 C C . PHE A 1 69 ? -8.277 12.039 4.926 1.00 74.31 69 PHE A C 1
ATOM 507 O O . PHE A 1 69 ? -8.501 11.912 6.126 1.00 74.31 69 PHE A O 1
ATOM 514 N N . SER A 1 70 ? -8.984 11.390 4.001 1.00 64.38 70 SER A N 1
ATOM 515 C CA . SER A 1 70 ? -10.088 10.496 4.343 1.00 64.38 70 SER A CA 1
ATOM 516 C C . SER A 1 70 ? -9.601 9.242 5.071 1.00 64.38 70 SER A C 1
ATOM 518 O O . SER A 1 70 ? -10.188 8.879 6.086 1.00 64.38 70 SER A O 1
ATOM 520 N N . GLY A 1 71 ? -8.478 8.649 4.653 1.00 62.50 71 GLY A N 1
ATOM 521 C CA . GLY A 1 71 ? -7.834 7.537 5.353 1.00 62.50 71 GLY A CA 1
ATOM 522 C C . GLY A 1 71 ? -7.406 7.903 6.777 1.00 62.50 71 GLY A C 1
ATOM 523 O O . GLY A 1 71 ? -7.684 7.148 7.709 1.00 62.50 71 GLY A O 1
ATOM 524 N N . ILE A 1 72 ? -6.822 9.092 6.976 1.00 70.88 72 ILE A N 1
ATOM 525 C CA . ILE A 1 72 ? -6.499 9.636 8.306 1.00 70.88 72 ILE A CA 1
ATOM 526 C C . ILE A 1 72 ? -7.775 9.850 9.123 1.00 70.88 72 ILE A C 1
ATOM 528 O O . ILE A 1 72 ? -7.824 9.449 10.282 1.00 70.88 72 ILE A O 1
ATOM 532 N N . PHE A 1 73 ? -8.822 10.435 8.538 1.00 73.19 73 PHE A N 1
ATOM 533 C CA . PHE A 1 73 ? -10.078 10.706 9.239 1.00 73.19 73 PHE A CA 1
ATOM 534 C C . PHE A 1 73 ? -10.777 9.414 9.664 1.00 73.19 73 PHE A C 1
ATOM 536 O O . PHE A 1 73 ? -11.236 9.296 10.800 1.00 73.19 73 PHE A O 1
ATOM 543 N N . THR A 1 74 ? -10.825 8.416 8.781 1.00 63.25 74 THR A N 1
ATOM 544 C CA . THR A 1 74 ? -11.404 7.108 9.081 1.00 63.25 74 THR A CA 1
ATOM 545 C C . THR A 1 74 ? -10.550 6.336 10.079 1.00 63.25 74 THR A C 1
ATOM 547 O O . THR A 1 74 ? -11.100 5.814 11.046 1.00 63.25 74 THR A O 1
ATOM 550 N N . GLY A 1 75 ? -9.226 6.309 9.919 1.00 62.53 75 GLY A N 1
ATOM 551 C CA . GLY A 1 75 ? -8.310 5.686 10.877 1.00 62.53 75 GLY A CA 1
ATOM 552 C C . GLY A 1 75 ? -8.405 6.323 12.264 1.00 62.53 75 GLY A C 1
ATOM 553 O O . GLY A 1 75 ? -8.521 5.614 13.262 1.00 62.53 75 GLY A O 1
ATOM 554 N N . TYR A 1 76 ? -8.474 7.655 12.329 1.00 71.44 76 TYR A N 1
ATOM 555 C CA . TYR A 1 76 ? -8.691 8.407 13.562 1.00 71.44 76 TYR A CA 1
ATOM 556 C C . TYR A 1 76 ? -10.046 8.078 14.194 1.00 71.44 76 TYR A C 1
ATOM 558 O O . TYR A 1 76 ? -10.107 7.781 15.383 1.00 71.44 76 TYR A O 1
ATOM 566 N N . PHE A 1 77 ? -11.136 8.063 13.424 1.00 65.62 77 PHE A N 1
ATOM 567 C CA . PHE A 1 77 ? -12.477 7.796 13.953 1.00 65.62 77 PHE A CA 1
ATOM 568 C C . PHE A 1 77 ? -12.665 6.333 14.395 1.00 65.62 77 PHE A C 1
ATOM 570 O O . PHE A 1 77 ? -13.292 6.067 15.423 1.00 65.62 77 PHE A O 1
ATOM 577 N N . VAL A 1 78 ? -12.080 5.383 13.659 1.00 64.44 78 VAL A N 1
ATOM 578 C CA . VAL A 1 78 ? -12.047 3.951 14.005 1.00 64.44 78 VAL A CA 1
ATOM 579 C C . VAL A 1 78 ? -11.195 3.709 15.251 1.00 64.44 78 VAL A C 1
ATOM 581 O O . VAL A 1 78 ? -11.618 2.955 16.127 1.00 64.44 78 VAL A O 1
ATOM 584 N N . SER A 1 79 ? -10.044 4.378 15.374 1.00 57.88 79 SER A N 1
ATOM 585 C CA . SER A 1 79 ? -9.189 4.307 16.566 1.00 57.88 79 SER A CA 1
ATOM 586 C C . SER A 1 79 ? -9.868 4.94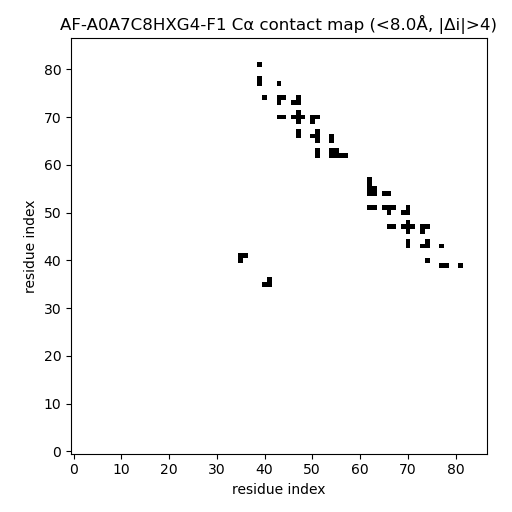2 17.783 1.00 57.88 79 SER A C 1
ATOM 588 O O . SER A 1 79 ? -9.928 4.336 18.853 1.00 57.88 79 SER A O 1
ATOM 590 N N . LYS A 1 80 ? -10.525 6.098 17.610 1.00 59.34 80 LYS A N 1
ATOM 591 C CA . LYS A 1 80 ? -11.260 6.793 18.679 1.00 59.34 80 LYS A CA 1
ATOM 592 C C . LYS A 1 80 ? -12.412 5.961 19.251 1.00 59.34 80 LYS A C 1
ATOM 594 O O . LYS A 1 80 ? -12.716 6.088 20.431 1.00 59.34 80 LYS A O 1
ATOM 599 N N . ARG A 1 81 ? -13.036 5.079 18.457 1.00 54.72 81 ARG A N 1
ATOM 600 C CA . ARG A 1 81 ? -14.042 4.129 18.970 1.00 54.72 81 ARG A CA 1
ATOM 601 C C . ARG A 1 81 ? -13.449 2.947 19.743 1.00 54.72 81 ARG A C 1
ATOM 603 O O . ARG A 1 81 ? -14.187 2.326 20.500 1.00 54.72 81 ARG A O 1
ATOM 610 N N . LYS A 1 82 ? -12.161 2.630 19.580 1.00 50.00 82 LYS A N 1
ATOM 611 C CA . LYS A 1 82 ? -11.487 1.548 20.323 1.00 50.00 82 LYS A CA 1
ATOM 612 C C . LYS A 1 82 ? -10.643 2.034 21.505 1.00 50.00 82 LYS A C 1
ATOM 614 O O . LYS A 1 82 ? -10.429 1.256 22.423 1.00 50.00 82 LYS A O 1
ATOM 619 N N . GLY A 1 83 ? -10.289 3.321 21.559 1.00 43.72 83 GLY A N 1
ATOM 620 C CA . GLY A 1 83 ? -9.690 3.971 22.736 1.00 43.72 83 GLY A CA 1
ATOM 621 C C . GLY A 1 83 ? -10.609 4.087 23.965 1.00 43.72 83 GLY A C 1
ATOM 622 O O . GLY A 1 83 ? -10.202 4.659 24.965 1.00 43.72 83 GLY A O 1
ATOM 623 N N . ALA A 1 84 ? -11.836 3.556 23.909 1.00 47.69 84 ALA A N 1
ATOM 624 C CA . ALA A 1 84 ? -12.684 3.357 25.087 1.00 47.69 84 ALA A CA 1
ATOM 625 C C . ALA A 1 84 ? -12.494 1.968 25.738 1.00 47.69 84 ALA A C 1
ATOM 627 O O . ALA A 1 84 ? -13.139 1.686 26.742 1.00 47.69 84 ALA A O 1
ATOM 628 N N . CYS A 1 85 ? -11.658 1.088 25.162 1.00 42.34 85 CYS A N 1
ATOM 629 C CA . CYS A 1 85 ? -11.425 -0.266 25.674 1.00 42.34 85 CYS A CA 1
ATOM 630 C C . CYS A 1 85 ? -10.013 -0.785 25.327 1.00 42.34 85 CYS A C 1
ATOM 632 O O . CYS A 1 85 ? -9.865 -1.873 24.771 1.00 42.34 85 CYS A O 1
ATOM 634 N N . HIS A 1 86 ? -8.975 0.005 25.601 1.00 35.75 86 HIS A N 1
ATOM 635 C CA . HIS A 1 86 ? -7.620 -0.520 25.785 1.00 35.75 86 HIS A CA 1
ATOM 636 C C . HIS A 1 86 ? -6.874 0.429 26.728 1.00 35.75 86 HIS A C 1
ATOM 638 O O . HIS A 1 86 ? -6.340 1.453 26.299 1.00 35.75 86 HIS A O 1
ATOM 644 N N . GLU A 1 87 ? -7.011 0.124 28.018 1.00 42.28 87 GLU A N 1
ATOM 645 C CA . GLU A 1 87 ? -6.155 0.604 29.109 1.00 42.28 87 GLU A CA 1
ATOM 646 C C . GLU A 1 87 ? -4.714 0.113 28.911 1.00 42.28 87 GLU A C 1
ATOM 648 O O . GLU A 1 87 ? -4.546 -1.009 28.373 1.00 42.28 87 GLU A O 1
#

Nearest PDB structures (foldseek):
  7jg5-assembly1_a  TM=4.331E-01  e=8.847E+00  Mycolicibacterium smegmatis

Secondary structure (DSSP, 8-state):
-HHHHHHHHHHHHS-TTS-HHHHHHHHHHHHHHHH--SHHHHHHHHHHHHHHHHGGGSTTTHHHHHHHHHHHHHHHHHHHHHTTS--

Sequence (87 aa):
MISTISGIFFGSLIPPEWSFDFAVPLTFLALLVPNIVDRPSALAAVVAAIVAILTVSLPYNMGLMIGAFSGIFTGYFVSKRKGACHE

Radius of gyration: 18.69 Å; Cα contacts (8 Å, |Δi|>4): 40; chains: 1; bounding box: 46×26×50 Å